Protein AF-X0XKF4-F1 (afdb_monomer_lite)

Organism: NCBI:txid412755

Sequence (58 aa):
GERGRRERDFLAGYDPRAFDPIAVTVDVVVLTLRQGRLHVLAIERGGQTFAGAWALPG

Structure (mmCIF, N/CA/C/O backbone):
data_AF-X0XKF4-F1
#
_entry.id   AF-X0XKF4-F1
#
loop_
_atom_site.group_PDB
_atom_site.id
_atom_site.type_symbol
_atom_site.label_atom_id
_atom_site.label_alt_id
_atom_site.label_comp_id
_atom_site.label_asym_id
_atom_site.label_entity_id
_atom_site.label_seq_id
_atom_site.pdbx_PDB_ins_code
_atom_site.Cartn_x
_atom_site.Cartn_y
_atom_site.Cartn_z
_atom_site.occupancy
_atom_site.B_iso_or_equiv
_atom_site.auth_seq_id
_atom_site.auth_comp_id
_atom_site.auth_asym_id
_atom_site.auth_atom_id
_atom_site.pdbx_PDB_model_num
ATOM 1 N N . GLY A 1 1 ? 27.548 19.897 -18.648 1.00 83.50 1 GLY A N 1
ATOM 2 C CA . GLY A 1 1 ? 28.877 19.268 -18.495 1.00 83.50 1 GLY A CA 1
ATOM 3 C C . GLY A 1 1 ? 28.845 17.819 -18.942 1.00 83.50 1 GLY A C 1
ATOM 4 O O . GLY A 1 1 ? 27.773 17.286 -19.195 1.00 83.50 1 GLY A O 1
ATOM 5 N N . GLU A 1 2 ? 30.008 17.189 -19.047 1.00 82.62 2 GLU A N 1
ATOM 6 C CA . GLU A 1 2 ? 30.192 15.837 -19.595 1.00 82.62 2 GLU A CA 1
ATOM 7 C C . GLU A 1 2 ? 29.411 14.737 -18.851 1.00 82.62 2 GLU A C 1
ATOM 9 O O . GLU A 1 2 ? 28.878 13.833 -19.486 1.00 82.62 2 GLU A O 1
ATOM 14 N N . ARG A 1 3 ? 29.243 14.865 -17.526 1.00 84.94 3 ARG A N 1
ATOM 15 C CA . ARG A 1 3 ? 28.389 13.968 -16.719 1.00 84.94 3 ARG A CA 1
ATOM 16 C C . ARG A 1 3 ? 26.939 13.944 -17.203 1.00 84.94 3 ARG A C 1
ATOM 18 O O . ARG A 1 3 ? 26.359 12.881 -17.343 1.00 84.94 3 ARG A O 1
ATOM 25 N N . GLY A 1 4 ? 26.382 15.111 -17.526 1.00 88.94 4 GLY A N 1
ATOM 26 C CA . GLY A 1 4 ? 25.002 15.209 -18.004 1.00 88.94 4 GLY A CA 1
ATOM 27 C C . GLY A 1 4 ? 24.794 14.619 -19.400 1.00 88.94 4 GLY A C 1
ATOM 28 O O . GLY A 1 4 ? 23.673 14.263 -19.729 1.00 88.94 4 GLY A O 1
ATOM 29 N N . ARG A 1 5 ? 25.847 14.517 -20.226 1.00 91.50 5 ARG A N 1
ATOM 30 C CA . ARG A 1 5 ? 25.772 13.783 -21.502 1.00 91.50 5 ARG A CA 1
ATOM 31 C C . ARG A 1 5 ? 25.748 12.275 -21.261 1.00 91.50 5 ARG A C 1
ATOM 33 O O . ARG A 1 5 ? 24.828 11.629 -21.734 1.00 91.50 5 ARG A O 1
ATOM 40 N N . ARG A 1 6 ? 26.663 11.764 -20.428 1.00 93.06 6 ARG A N 1
ATOM 41 C CA . ARG A 1 6 ? 26.706 10.341 -20.047 1.00 93.06 6 ARG A CA 1
ATOM 42 C C . ARG A 1 6 ? 25.394 9.844 -19.438 1.00 93.06 6 ARG A C 1
ATOM 44 O O . ARG A 1 6 ? 24.945 8.765 -19.792 1.00 93.06 6 ARG A O 1
ATOM 51 N N . GLU A 1 7 ? 24.767 10.651 -18.583 1.00 95.38 7 GLU A N 1
ATOM 52 C CA . GLU A 1 7 ? 23.462 10.317 -18.000 1.00 95.38 7 GLU A CA 1
ATOM 53 C C . GLU A 1 7 ? 22.369 10.179 -19.066 1.00 95.38 7 GLU A C 1
ATOM 55 O O . GLU A 1 7 ? 21.603 9.222 -19.063 1.00 95.38 7 GLU A O 1
ATOM 60 N N . ARG A 1 8 ? 22.314 11.112 -20.023 1.00 94.88 8 ARG A N 1
ATOM 61 C CA . ARG A 1 8 ? 21.317 11.060 -21.100 1.00 94.88 8 ARG A CA 1
ATOM 62 C C . ARG A 1 8 ? 21.498 9.845 -21.999 1.00 94.88 8 ARG A C 1
ATOM 64 O O . ARG A 1 8 ? 20.505 9.223 -22.352 1.00 94.88 8 ARG A O 1
ATOM 71 N N . ASP A 1 9 ? 22.738 9.515 -22.343 1.00 96.12 9 ASP A N 1
ATOM 72 C CA . ASP A 1 9 ? 23.036 8.369 -23.204 1.00 96.12 9 ASP A CA 1
ATOM 73 C C . ASP A 1 9 ? 22.700 7.043 -22.494 1.00 96.12 9 ASP A C 1
ATOM 75 O O . ASP A 1 9 ? 22.151 6.134 -23.113 1.00 96.12 9 ASP A O 1
ATOM 79 N N . PHE A 1 10 ? 22.948 6.954 -21.181 1.00 94.44 10 PHE A N 1
ATOM 80 C CA . PHE A 1 10 ? 22.535 5.817 -20.353 1.00 94.44 10 PHE A CA 1
ATOM 81 C C . PHE A 1 10 ? 21.009 5.666 -20.303 1.00 94.44 10 PHE A C 1
ATOM 83 O O . PHE A 1 10 ? 20.489 4.592 -20.598 1.00 94.44 10 PHE A O 1
ATOM 90 N N . LEU A 1 11 ? 20.283 6.745 -19.989 1.00 95.69 11 LEU A N 1
ATOM 91 C CA . LEU A 1 11 ? 18.819 6.727 -19.921 1.00 95.69 11 LEU A CA 1
ATOM 92 C C . LEU A 1 11 ? 18.174 6.424 -21.282 1.00 95.69 11 LEU A C 1
ATOM 94 O O . LEU A 1 11 ? 17.138 5.768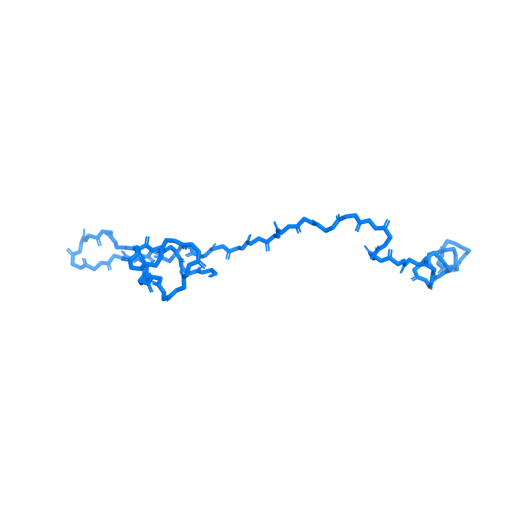 -21.324 1.00 95.69 11 LEU A O 1
ATOM 98 N N . ALA A 1 12 ? 18.788 6.852 -22.391 1.00 96.00 12 ALA A N 1
ATOM 99 C CA . ALA A 1 12 ? 18.313 6.547 -23.740 1.00 96.00 12 ALA A CA 1
ATOM 100 C C . ALA A 1 12 ? 18.428 5.054 -24.106 1.00 96.00 12 ALA A C 1
ATOM 102 O O . ALA A 1 12 ? 17.669 4.581 -24.949 1.00 96.00 12 ALA A O 1
ATOM 103 N N . GLY A 1 13 ? 19.364 4.321 -23.491 1.00 96.62 13 GLY A N 1
ATOM 104 C CA . GLY A 1 13 ? 19.575 2.885 -23.709 1.00 96.62 13 GLY A CA 1
ATOM 105 C C . GLY A 1 13 ? 18.984 1.973 -22.628 1.00 96.62 13 GLY A C 1
ATOM 106 O O . GLY A 1 13 ? 19.096 0.754 -22.745 1.00 96.62 13 GLY A O 1
ATOM 107 N N . TYR A 1 14 ? 18.387 2.530 -21.571 1.00 95.94 14 TYR A N 1
ATOM 108 C CA . TYR A 1 14 ? 17.830 1.748 -20.470 1.00 95.94 14 TYR A CA 1
ATOM 109 C C . TYR A 1 14 ? 16.504 1.086 -20.874 1.00 95.94 14 TYR A C 1
ATOM 111 O O . TYR A 1 14 ? 15.501 1.769 -21.080 1.00 95.94 14 TYR A O 1
ATOM 119 N N . ASP A 1 15 ? 16.483 -0.250 -20.944 1.00 96.00 15 ASP A N 1
ATOM 120 C CA . ASP A 1 15 ? 15.250 -1.033 -21.082 1.00 96.00 15 ASP A CA 1
ATOM 121 C C . ASP A 1 15 ? 14.911 -1.717 -19.746 1.00 96.00 15 ASP A C 1
ATOM 123 O O . ASP A 1 15 ? 15.576 -2.688 -19.372 1.00 96.00 15 ASP A O 1
ATOM 127 N N . PRO A 1 16 ? 13.872 -1.269 -19.016 1.00 92.12 16 PRO A N 1
ATOM 128 C CA . PRO A 1 16 ? 13.478 -1.899 -17.757 1.00 92.12 16 PRO A CA 1
ATOM 129 C C . PRO A 1 16 ? 13.006 -3.348 -17.936 1.00 92.12 16 PRO A C 1
ATOM 131 O O . PRO A 1 16 ? 13.019 -4.113 -16.978 1.00 92.12 16 PRO A O 1
ATOM 134 N N . ARG A 1 17 ? 12.616 -3.752 -19.152 1.00 94.56 17 ARG A N 1
ATOM 135 C CA . ARG A 1 17 ? 12.143 -5.111 -19.463 1.00 94.56 17 ARG A CA 1
ATOM 136 C C . ARG A 1 17 ? 13.286 -6.101 -19.686 1.00 94.56 17 ARG A C 1
ATOM 138 O O . ARG A 1 17 ? 13.026 -7.284 -19.871 1.00 94.56 17 ARG A O 1
ATOM 145 N N . ALA A 1 18 ? 14.536 -5.633 -19.676 1.00 96.81 18 ALA A N 1
ATOM 146 C CA . ALA A 1 18 ? 15.714 -6.498 -19.698 1.00 96.81 18 ALA A CA 1
ATOM 147 C C . ALA A 1 18 ? 15.953 -7.220 -18.355 1.00 96.81 18 ALA A C 1
ATOM 149 O O . ALA A 1 18 ? 16.865 -8.039 -18.258 1.00 96.81 18 ALA A O 1
ATOM 150 N N . PHE A 1 19 ? 15.153 -6.918 -17.329 1.00 94.06 19 PHE A N 1
ATOM 151 C CA . PHE A 1 19 ? 15.227 -7.496 -15.991 1.00 94.06 19 PHE A CA 1
ATOM 152 C C . PHE A 1 19 ? 13.873 -8.101 -15.608 1.00 94.06 19 PHE A C 1
ATOM 154 O O . PHE A 1 19 ? 12.827 -7.573 -15.994 1.00 94.06 19 PHE A O 1
ATOM 161 N N . ASP A 1 20 ? 13.888 -9.182 -14.827 1.00 96.06 20 ASP A N 1
ATOM 162 C CA . ASP A 1 20 ? 12.654 -9.793 -14.331 1.00 96.06 20 ASP A CA 1
ATOM 163 C C . ASP A 1 20 ? 11.889 -8.811 -13.424 1.00 96.06 20 ASP A C 1
ATOM 165 O O . ASP A 1 20 ? 12.476 -8.233 -12.500 1.00 96.06 20 ASP A O 1
ATOM 169 N N . PRO A 1 21 ? 10.580 -8.607 -13.652 1.00 93.06 21 PRO A N 1
ATOM 170 C CA . PRO A 1 21 ? 9.798 -7.686 -12.848 1.00 93.06 21 PRO A CA 1
ATOM 171 C C . PRO A 1 21 ? 9.485 -8.282 -11.473 1.00 93.06 21 PRO A C 1
ATOM 173 O O . PRO A 1 21 ? 9.174 -9.465 -11.333 1.00 93.06 21 PRO A O 1
ATOM 176 N N . ILE A 1 22 ? 9.472 -7.420 -10.458 1.00 94.19 22 ILE A N 1
ATOM 177 C CA . ILE A 1 22 ? 8.979 -7.744 -9.117 1.00 94.19 22 ILE A CA 1
ATOM 178 C C . ILE A 1 22 ? 7.675 -6.978 -8.898 1.00 94.19 22 ILE A C 1
ATOM 180 O O . ILE A 1 22 ? 7.596 -5.782 -9.181 1.00 94.19 22 ILE A O 1
ATOM 184 N N . ALA A 1 23 ? 6.647 -7.664 -8.393 1.00 92.94 23 ALA A N 1
ATOM 185 C CA . ALA A 1 23 ? 5.388 -7.025 -8.032 1.00 92.94 23 ALA A CA 1
ATOM 186 C C . ALA A 1 23 ? 5.595 -6.114 -6.813 1.00 92.94 23 ALA A C 1
ATOM 188 O O . ALA A 1 23 ? 6.001 -6.577 -5.748 1.00 92.94 23 ALA A O 1
ATOM 189 N N . VAL A 1 24 ? 5.304 -4.824 -6.976 1.00 94.62 24 VAL A N 1
ATOM 190 C CA . VAL A 1 24 ? 5.352 -3.827 -5.902 1.00 94.62 24 VAL A CA 1
ATOM 191 C C . VAL A 1 24 ? 3.930 -3.366 -5.620 1.00 94.62 24 VAL A C 1
ATOM 193 O O . VAL A 1 24 ? 3.246 -2.884 -6.521 1.00 94.62 24 VAL A O 1
ATOM 196 N N . THR A 1 25 ? 3.493 -3.520 -4.374 1.00 94.69 25 THR A N 1
ATOM 197 C CA . THR A 1 25 ? 2.174 -3.087 -3.901 1.00 94.69 25 THR A CA 1
ATOM 198 C C . THR A 1 25 ? 2.330 -2.062 -2.787 1.00 94.69 25 THR A C 1
ATOM 200 O O . THR A 1 25 ? 3.368 -1.996 -2.124 1.00 94.69 25 THR A O 1
ATOM 203 N N . VAL A 1 26 ? 1.300 -1.244 -2.594 1.00 96.62 26 VAL A N 1
ATOM 204 C CA . VAL A 1 26 ? 1.239 -0.255 -1.519 1.00 96.62 26 VAL A CA 1
ATOM 205 C C . VAL A 1 26 ? -0.156 -0.288 -0.930 1.00 96.62 26 VAL A C 1
ATOM 207 O O . VAL A 1 26 ? -1.130 -0.199 -1.665 1.00 96.62 26 VAL A O 1
ATOM 210 N N . ASP A 1 27 ? -0.226 -0.329 0.392 1.00 97.31 27 ASP A N 1
ATOM 211 C CA . ASP A 1 27 ? -1.470 -0.256 1.143 1.00 97.31 27 ASP A CA 1
ATOM 212 C C . ASP A 1 27 ? -1.479 0.994 2.029 1.00 97.31 27 ASP A C 1
ATOM 214 O O . ASP A 1 27 ? -0.443 1.419 2.553 1.00 97.31 27 ASP A O 1
ATOM 218 N N . VAL A 1 28 ? -2.661 1.572 2.240 1.00 97.31 28 VAL A N 1
ATOM 219 C CA . VAL A 1 28 ? -2.855 2.728 3.123 1.00 97.31 28 VAL A CA 1
ATOM 220 C C . VAL A 1 28 ? -3.559 2.303 4.409 1.00 97.31 28 VAL A C 1
ATOM 222 O O . VAL A 1 28 ? -4.632 1.708 4.385 1.00 97.31 28 VAL A O 1
ATOM 225 N N . VAL A 1 29 ? -3.004 2.694 5.560 1.00 98.06 29 VAL A N 1
ATOM 226 C CA . VAL A 1 29 ? -3.640 2.496 6.873 1.00 98.06 29 VAL A CA 1
ATOM 227 C C . VAL A 1 29 ? -4.268 3.806 7.343 1.00 98.06 29 VAL A C 1
ATOM 229 O O . VAL A 1 29 ? -3.588 4.676 7.886 1.00 98.06 29 VAL A O 1
ATOM 232 N N . VAL A 1 30 ? -5.581 3.955 7.148 1.00 98.06 30 VAL A N 1
ATOM 233 C CA . VAL A 1 30 ? -6.331 5.124 7.638 1.00 98.06 30 VAL A CA 1
ATOM 234 C C . VAL A 1 30 ? -6.885 4.833 9.026 1.00 98.06 30 VAL A C 1
ATOM 236 O O . VAL A 1 30 ? -7.682 3.909 9.195 1.00 98.06 30 VAL A O 1
ATOM 239 N N . LEU A 1 31 ? -6.495 5.646 10.007 1.00 98.44 31 LEU A N 1
ATOM 240 C CA . LEU A 1 31 ? -6.936 5.535 11.396 1.00 98.44 31 LEU A CA 1
ATOM 241 C C . LEU A 1 31 ? -7.835 6.708 11.785 1.00 98.44 31 LEU A C 1
ATOM 243 O O . LEU A 1 31 ? -7.619 7.843 11.361 1.00 98.44 31 LEU A O 1
ATOM 247 N N . THR A 1 32 ? -8.827 6.447 12.634 1.00 97.94 32 THR A N 1
ATOM 248 C CA . THR A 1 32 ? -9.670 7.499 13.215 1.00 97.94 32 THR A CA 1
ATOM 249 C C . THR A 1 32 ? -10.163 7.132 14.611 1.00 97.94 32 THR A C 1
ATOM 251 O O . THR A 1 32 ? -10.217 5.958 14.980 1.00 97.94 32 THR A O 1
ATOM 254 N N . LEU A 1 33 ? -10.554 8.139 15.390 1.00 98.44 33 LEU A N 1
ATOM 255 C CA . LEU A 1 33 ? -11.249 7.960 16.659 1.00 98.44 33 LEU A CA 1
ATOM 256 C C . LEU A 1 33 ? -12.729 8.294 16.473 1.00 98.44 33 LEU A C 1
ATOM 258 O O . LEU A 1 33 ? -13.083 9.408 16.095 1.00 98.44 33 LEU A O 1
ATOM 262 N N . ARG A 1 34 ? -13.610 7.346 16.797 1.00 97.06 34 ARG A N 1
ATOM 263 C CA . ARG A 1 34 ? -15.064 7.546 16.799 1.00 97.06 34 ARG A CA 1
ATOM 264 C C . ARG A 1 34 ? -15.631 7.012 18.103 1.00 97.06 34 ARG A C 1
ATOM 266 O O . ARG A 1 34 ? -15.344 5.880 18.479 1.00 97.06 34 ARG A O 1
ATOM 273 N N . GLN A 1 35 ? -16.397 7.846 18.810 1.00 97.25 35 GLN A N 1
ATOM 274 C CA . GLN A 1 35 ? -16.966 7.511 20.126 1.00 97.25 35 GLN A CA 1
ATOM 275 C C . GLN A 1 35 ? -15.901 7.005 21.123 1.00 97.25 35 GLN A C 1
ATOM 277 O O . GLN A 1 35 ? -16.116 6.039 21.847 1.00 97.25 35 GLN A O 1
ATOM 282 N N . GLY A 1 36 ? -14.717 7.631 21.114 1.00 97.50 36 GLY A N 1
ATOM 283 C CA . GLY A 1 36 ? -13.605 7.273 22.001 1.00 97.50 36 GLY A CA 1
ATOM 284 C C . GLY A 1 36 ? -12.892 5.959 21.662 1.00 97.50 36 GLY A C 1
ATOM 285 O O . GLY A 1 36 ? -12.069 5.505 22.449 1.00 97.50 36 GLY A O 1
ATOM 286 N N . ARG A 1 37 ? -13.180 5.337 20.510 1.00 98.38 37 ARG A N 1
ATOM 287 C CA . ARG A 1 37 ? -12.557 4.076 20.079 1.00 98.38 37 ARG A CA 1
ATOM 288 C C . ARG A 1 37 ? -11.769 4.261 18.786 1.00 98.38 37 ARG A C 1
ATOM 290 O O . ARG A 1 37 ? -12.227 4.956 17.876 1.00 98.38 37 ARG A O 1
ATOM 297 N N . LEU A 1 38 ? -10.608 3.611 18.698 1.00 98.25 38 LEU A N 1
ATOM 298 C CA . LEU A 1 38 ? -9.795 3.557 17.482 1.00 98.25 38 LEU A CA 1
ATOM 299 C C . LEU A 1 38 ? -10.460 2.664 16.432 1.00 98.25 38 LEU A C 1
ATOM 301 O O . LEU A 1 38 ? -10.892 1.555 16.740 1.00 98.25 38 LEU A O 1
ATOM 305 N N . HIS A 1 39 ? -10.535 3.166 15.206 1.00 98.38 39 HIS A N 1
ATOM 306 C CA . HIS A 1 39 ? -11.060 2.475 14.036 1.00 98.38 39 HIS A CA 1
ATOM 307 C C . HIS A 1 39 ? -10.035 2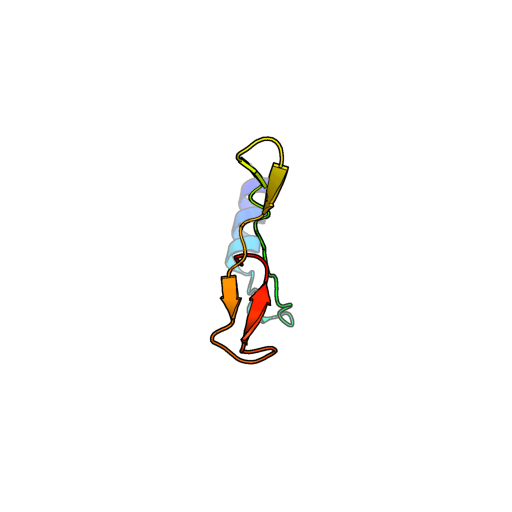.538 12.902 1.00 98.38 39 HIS A C 1
ATOM 309 O O . HIS A 1 39 ? -9.270 3.500 12.806 1.00 98.38 39 HIS A O 1
ATOM 315 N N . VAL A 1 40 ? -10.069 1.531 12.031 1.00 98.06 40 VAL A N 1
ATOM 316 C CA . VAL A 1 40 ? -9.280 1.452 10.798 1.00 98.06 40 VAL A CA 1
ATOM 317 C C . VAL A 1 40 ? -10.218 1.297 9.604 1.00 98.06 40 VAL A C 1
ATOM 319 O O . VAL A 1 40 ? -11.257 0.642 9.716 1.00 98.06 40 VAL A O 1
ATOM 322 N N . LEU A 1 41 ? -9.872 1.912 8.473 1.00 98.00 41 LEU A N 1
ATOM 323 C CA . LEU A 1 41 ? -10.561 1.667 7.206 1.00 98.00 41 LEU A CA 1
ATOM 324 C C . LEU A 1 41 ? -10.124 0.317 6.626 1.00 98.00 41 LEU A C 1
ATOM 326 O O . LEU A 1 41 ? -8.933 0.089 6.427 1.00 98.00 41 LEU A O 1
ATOM 330 N N . ALA A 1 42 ? -11.092 -0.538 6.307 1.00 98.00 42 ALA A N 1
ATOM 331 C CA . ALA A 1 42 ? -10.875 -1.795 5.603 1.00 98.00 42 ALA A CA 1
ATOM 332 C C . ALA A 1 42 ? -11.892 -1.948 4.463 1.00 98.00 42 ALA A C 1
ATOM 334 O O . ALA A 1 42 ? -12.995 -1.402 4.535 1.00 98.00 42 ALA A O 1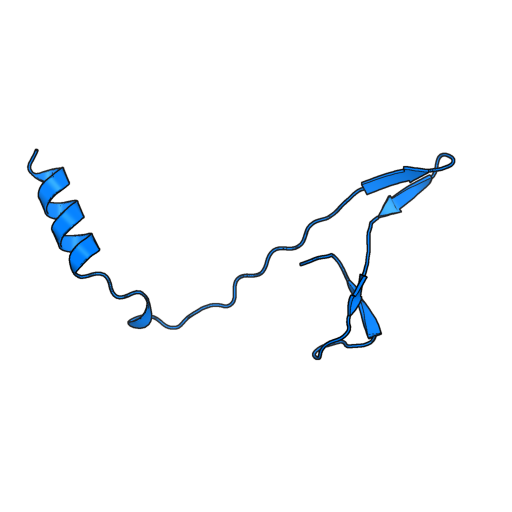
ATOM 335 N N . ILE A 1 43 ? -11.515 -2.698 3.428 1.00 97.38 43 ILE A N 1
ATOM 336 C CA . ILE A 1 43 ? -12.377 -3.072 2.299 1.00 97.38 43 ILE A CA 1
ATOM 337 C C . ILE A 1 43 ? -12.554 -4.588 2.246 1.00 97.38 43 ILE A C 1
ATOM 339 O O . ILE A 1 43 ? -11.664 -5.329 2.660 1.00 97.38 43 ILE A O 1
ATOM 343 N N . GLU A 1 44 ? -13.680 -5.052 1.711 1.00 98.31 44 GLU A N 1
ATOM 344 C CA . GLU A 1 44 ? -13.862 -6.463 1.369 1.00 98.31 44 GLU A CA 1
ATOM 345 C C . GLU A 1 44 ? -13.327 -6.716 -0.047 1.00 98.31 44 GLU A C 1
ATOM 347 O O . GLU A 1 44 ? -13.676 -6.013 -1.000 1.00 98.31 44 GLU A O 1
ATOM 352 N N . ARG A 1 45 ? -1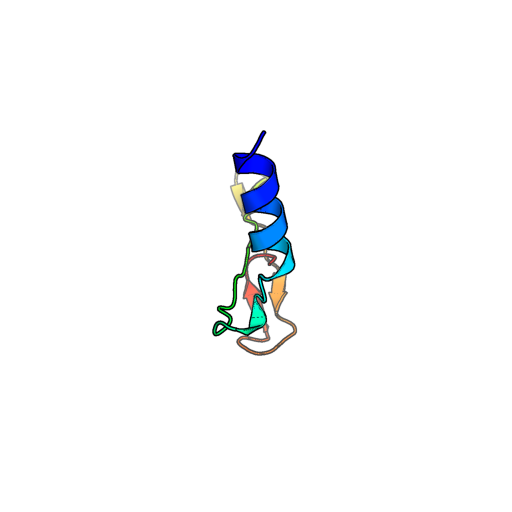2.442 -7.705 -0.196 1.00 97.75 45 ARG A N 1
ATOM 353 C CA . ARG A 1 45 ? -11.787 -8.012 -1.473 1.00 97.75 45 ARG A CA 1
ATOM 354 C C . ARG A 1 45 ? -12.766 -8.636 -2.468 1.00 97.75 45 ARG A C 1
ATOM 356 O O . ARG A 1 45 ? -13.318 -9.698 -2.208 1.00 97.75 45 ARG A O 1
ATOM 363 N N . GLY A 1 46 ? -12.893 -8.049 -3.658 1.00 95.62 46 GLY A N 1
ATOM 364 C CA . GLY A 1 46 ? -13.716 -8.612 -4.741 1.00 95.62 46 GLY A CA 1
ATOM 365 C C . GLY A 1 46 ? -13.001 -9.628 -5.644 1.00 95.62 46 GLY A C 1
ATOM 366 O O . GLY A 1 46 ? -13.656 -10.370 -6.371 1.00 95.62 46 GLY A O 1
ATOM 367 N N . GLY A 1 47 ? -11.666 -9.662 -5.624 1.00 94.25 47 GL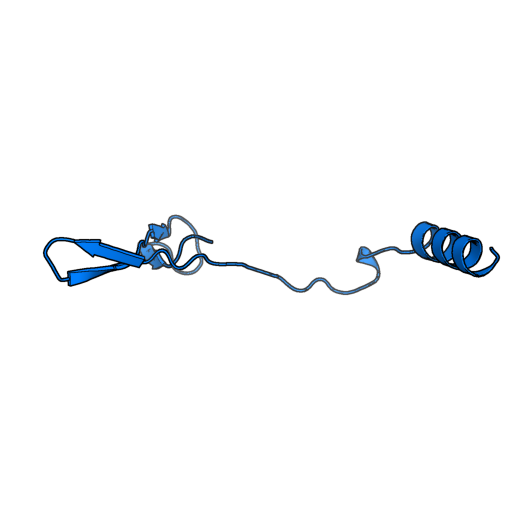Y A N 1
ATOM 368 C CA . GLY A 1 47 ? -10.850 -10.472 -6.532 1.00 94.25 47 GLY A CA 1
ATOM 369 C C . GLY A 1 47 ? -10.054 -11.558 -5.819 1.00 94.25 47 GLY A C 1
ATOM 370 O O . GLY A 1 47 ? -9.686 -11.415 -4.652 1.00 94.25 47 GLY A O 1
ATOM 371 N N . GLN A 1 48 ? -9.755 -12.637 -6.543 1.00 94.31 48 GLN A N 1
ATOM 372 C CA . GLN A 1 48 ? -8.743 -13.592 -6.105 1.00 94.31 48 GLN A CA 1
ATOM 373 C C . GLN A 1 48 ? -7.344 -12.973 -6.235 1.00 94.31 48 GLN A C 1
ATOM 375 O O . GLN A 1 48 ? -7.091 -12.162 -7.119 1.00 94.31 48 GLN A O 1
ATOM 380 N N . THR A 1 49 ? -6.395 -13.347 -5.391 1.00 91.94 49 THR A N 1
ATOM 381 C CA . THR A 1 49 ? -6.516 -14.267 -4.247 1.00 91.94 49 THR A CA 1
ATOM 382 C C . THR A 1 49 ? -7.234 -13.608 -3.053 1.00 91.94 49 THR A C 1
ATOM 384 O O . THR A 1 49 ? -7.220 -12.381 -2.924 1.00 91.94 49 THR A O 1
ATOM 387 N N . PHE A 1 50 ? -7.826 -14.414 -2.162 1.00 96.19 50 PHE A N 1
ATOM 388 C CA . PHE A 1 50 ? -8.482 -13.978 -0.910 1.00 96.19 50 PHE A CA 1
ATOM 389 C C . PHE A 1 50 ? -9.772 -13.161 -1.094 1.00 96.19 50 PHE A C 1
ATOM 391 O O . PHE A 1 50 ? -10.045 -12.246 -0.317 1.00 96.19 50 PHE A O 1
ATOM 398 N N . ALA A 1 51 ? -10.568 -13.475 -2.118 1.00 97.56 51 ALA A N 1
ATOM 399 C CA . ALA A 1 51 ? -11.883 -12.856 -2.287 1.00 97.56 51 ALA A CA 1
ATOM 400 C C . ALA A 1 51 ? -12.759 -13.053 -1.029 1.00 97.56 51 ALA A C 1
ATOM 402 O O . ALA A 1 51 ? -12.736 -14.124 -0.420 1.00 97.56 51 ALA A O 1
ATOM 403 N N . GLY A 1 52 ? -13.510 -12.020 -0.641 1.00 97.88 52 GLY A N 1
ATOM 404 C CA . GLY A 1 52 ? -14.359 -11.982 0.557 1.00 97.88 52 GLY A CA 1
ATOM 405 C C . GLY A 1 52 ? -13.629 -11.671 1.871 1.00 97.88 52 GLY A C 1
ATOM 406 O O . GLY A 1 52 ? -14.266 -11.523 2.910 1.00 97.88 52 GLY A O 1
ATOM 407 N N . ALA A 1 53 ? -12.295 -11.567 1.870 1.00 98.25 53 ALA A N 1
ATOM 408 C CA . ALA A 1 53 ? -11.543 -11.179 3.063 1.00 98.25 53 ALA A CA 1
ATOM 409 C C . ALA A 1 53 ? -11.521 -9.653 3.255 1.00 98.25 53 ALA A C 1
ATOM 411 O O . ALA A 1 53 ? -11.487 -8.898 2.281 1.00 98.25 53 ALA A O 1
ATOM 412 N N . TRP A 1 54 ? -11.459 -9.205 4.513 1.00 98.19 54 TRP A N 1
ATOM 413 C CA . TRP A 1 54 ? -11.146 -7.813 4.845 1.00 98.19 54 TRP A CA 1
ATOM 414 C C . TRP A 1 54 ? -9.660 -7.527 4.622 1.00 98.19 54 TRP A C 1
ATOM 416 O O . TRP A 1 54 ? -8.805 -8.299 5.057 1.00 98.19 54 TRP A O 1
ATOM 426 N N . ALA A 1 55 ? -9.353 -6.407 3.975 1.00 97.31 55 ALA A N 1
ATOM 427 C CA . ALA A 1 55 ? -7.993 -5.978 3.673 1.00 97.31 55 ALA A CA 1
ATOM 428 C C . ALA A 1 55 ? -7.827 -4.461 3.819 1.00 97.31 55 ALA A C 1
ATOM 430 O O . ALA A 1 55 ? -8.808 -3.713 3.891 1.00 97.31 55 ALA A O 1
ATOM 431 N N . LEU A 1 56 ? -6.569 -4.018 3.848 1.00 97.44 56 LEU A N 1
ATOM 432 C CA . LEU A 1 56 ? -6.249 -2.609 3.676 1.00 97.44 56 LEU A CA 1
ATOM 433 C C . LEU A 1 56 ? -6.567 -2.180 2.231 1.00 97.44 56 LEU A C 1
ATOM 435 O O . LEU A 1 56 ? -6.521 -3.010 1.321 1.00 97.44 56 LEU A O 1
ATOM 439 N N . PRO A 1 57 ? -6.936 -0.908 2.010 1.00 96.06 57 PRO A N 1
ATOM 440 C CA . PRO A 1 57 ? -7.009 -0.356 0.666 1.00 96.06 57 PRO A CA 1
ATOM 441 C C . PRO A 1 57 ? -5.608 -0.270 0.044 1.00 96.06 57 PRO A C 1
ATOM 443 O O . PRO A 1 57 ? -4.745 0.431 0.583 1.00 96.06 57 PRO A O 1
ATOM 446 N N . GLY A 1 58 ? -5.430 -0.931 -1.100 1.00 92.75 58 GLY A N 1
ATOM 447 C CA . GLY A 1 58 ? -4.189 -1.028 -1.871 1.00 92.75 58 GLY A CA 1
ATOM 448 C C . GLY A 1 58 ? -4.389 -1.786 -3.178 1.00 92.75 58 GLY A C 1
ATOM 449 O O . GLY A 1 58 ? -5.443 -2.457 -3.314 1.00 92.75 58 GLY A O 1
#

Radius of gyration: 21.55 Å; chains: 1; bounding box: 47×34×46 Å

InterPro domains:
  IPR015797 NUDIX hydrolase-like dom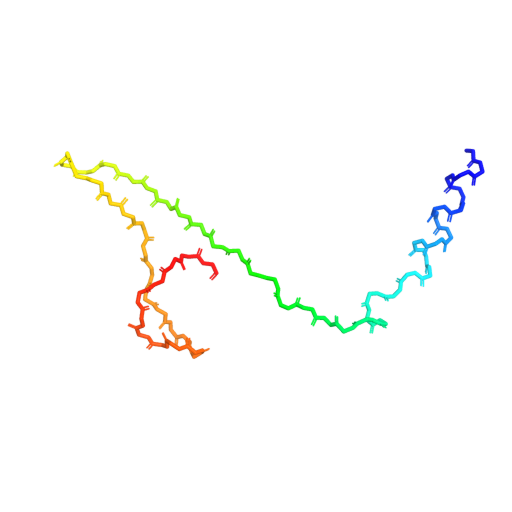ain superfamily [SSF55811] (6-58)

Foldseek 3Di:
DVVVVVVVVCVVPDDPVVDDDDDDDDFDWDWDADPNDIDTDWDQACDPDVHRDTDGHD

Secondary structure (DSSP, 8-state):
-HHHHHHHHHHHH--GGGS-----------EEEETTEEEE--EE--SSSSTT-EE---

pLDDT: mean 95.4, std 3.45, range [82.62, 98.44]